Protein AF-A0A846SM80-F1 (afdb_monomer_lite)

Radius of gyration: 30.32 Å; chains: 1; bounding box: 101×40×53 Å

Secondary structure (DSSP, 8-state):
---EEEEEEETTEEEEEEPTT----TT-EEEEEETTEEEEEEEEEEEEEESS-HHHHHHHHHHHHHH-S---SS-HHHHEEEEEEEEE-----SS---PPP-----PPP----------

Foldseek 3Di:
DDQFAFPDADAFKTKTKGDQPHDDDAQDWDWDDDPNDTFIKGFHDKDKDFPDDPVVVVVQVVCCVPVVDNPCPDDPSNGMIMITIIGTDDPDPPDDPPPPDDPDPDDDDDDDDDDDDDD

Structure (mmCIF, N/CA/C/O backbone):
data_AF-A0A846SM80-F1
#
_entry.id   AF-A0A846SM80-F1
#
loop_
_atom_site.group_PDB
_atom_site.id
_atom_site.type_symbol
_atom_site.label_atom_id
_atom_site.label_alt_id
_atom_site.label_comp_id
_atom_site.label_asym_id
_atom_site.label_entity_id
_atom_site.label_seq_id
_atom_site.pdbx_PDB_ins_code
_atom_site.Cartn_x
_atom_site.Cartn_y
_atom_site.Cartn_z
_atom_site.occupancy
_atom_site.B_iso_or_equiv
_atom_site.auth_seq_id
_atom_site.auth_comp_id
_atom_site.auth_asym_id
_atom_site.auth_atom_id
_atom_site.pdbx_PDB_model_num
ATOM 1 N N . MET A 1 1 ? -8.888 -8.149 -14.695 1.00 67.12 1 MET A N 1
ATOM 2 C CA . MET A 1 1 ? -9.554 -7.010 -14.024 1.00 67.12 1 MET A CA 1
ATOM 3 C C . MET A 1 1 ? -8.485 -6.102 -13.433 1.00 67.12 1 MET A C 1
ATOM 5 O O . MET A 1 1 ? -7.407 -6.597 -13.131 1.00 67.12 1 MET A O 1
ATOM 9 N N . ALA A 1 2 ? -8.738 -4.796 -13.325 1.00 80.31 2 ALA A N 1
ATOM 10 C CA . ALA A 1 2 ? -7.780 -3.853 -12.745 1.00 80.31 2 ALA A CA 1
ATOM 11 C C . ALA A 1 2 ? -7.809 -3.935 -11.208 1.00 80.31 2 ALA A C 1
ATOM 13 O O . ALA A 1 2 ? -8.864 -3.729 -10.609 1.00 80.31 2 ALA A O 1
ATOM 14 N N . LYS A 1 3 ? -6.656 -4.224 -10.590 1.00 85.50 3 LYS A N 1
ATOM 15 C CA . LYS A 1 3 ? -6.507 -4.382 -9.129 1.00 85.50 3 LYS A CA 1
ATOM 16 C C . LYS A 1 3 ? -6.432 -3.061 -8.356 1.00 85.50 3 LYS A C 1
ATOM 18 O O . LYS A 1 3 ? -6.579 -3.041 -7.137 1.00 85.50 3 LYS A O 1
ATOM 23 N N . GLY A 1 4 ? -6.204 -1.952 -9.051 1.00 89.06 4 GLY A N 1
ATOM 24 C CA . GLY A 1 4 ? -6.019 -0.646 -8.434 1.00 89.06 4 GLY A CA 1
ATOM 25 C C . GLY A 1 4 ? -5.727 0.449 -9.450 1.00 89.06 4 GLY A C 1
ATOM 26 O O . GLY A 1 4 ? -5.736 0.207 -10.658 1.00 89.06 4 GLY A O 1
ATOM 27 N N . ILE A 1 5 ? -5.464 1.647 -8.936 1.00 88.56 5 ILE A N 1
ATOM 28 C CA . ILE A 1 5 ? -5.099 2.836 -9.714 1.00 88.56 5 ILE A CA 1
ATOM 29 C C . ILE A 1 5 ? -3.780 3.411 -9.203 1.00 88.56 5 ILE A C 1
ATOM 31 O O . ILE A 1 5 ? -3.518 3.397 -8.002 1.00 88.56 5 ILE A O 1
ATOM 35 N N . ILE A 1 6 ? -2.948 3.934 -10.099 1.00 89.06 6 ILE A N 1
ATOM 36 C CA . ILE A 1 6 ? -1.722 4.637 -9.707 1.00 89.06 6 ILE A CA 1
ATOM 37 C C . ILE A 1 6 ? -2.121 6.039 -9.246 1.00 89.06 6 ILE A C 1
ATOM 39 O O . ILE A 1 6 ? -2.741 6.780 -10.004 1.00 89.06 6 ILE A O 1
ATOM 43 N N . ILE A 1 7 ? -1.789 6.389 -8.003 1.00 89.81 7 ILE A N 1
ATOM 44 C CA . ILE A 1 7 ? -2.124 7.695 -7.407 1.00 89.81 7 ILE A CA 1
ATOM 45 C C . ILE A 1 7 ? -0.936 8.661 -7.389 1.00 89.81 7 ILE A C 1
ATOM 47 O O . ILE A 1 7 ? -1.115 9.861 -7.206 1.00 89.81 7 ILE A O 1
ATOM 51 N N . GLY A 1 8 ? 0.281 8.150 -7.568 1.00 87.88 8 GLY A N 1
ATOM 52 C CA . GLY A 1 8 ? 1.500 8.947 -7.547 1.00 87.88 8 GLY A CA 1
ATOM 53 C C . GLY A 1 8 ? 2.746 8.076 -7.452 1.00 87.88 8 GLY A C 1
ATOM 54 O O . GLY A 1 8 ? 2.669 6.850 -7.515 1.00 87.88 8 GLY A O 1
ATOM 55 N N . GLY A 1 9 ? 3.906 8.708 -7.309 1.00 86.75 9 GLY A N 1
ATOM 56 C CA . GLY A 1 9 ? 5.182 8.011 -7.185 1.00 86.75 9 GLY A CA 1
ATOM 57 C C . GLY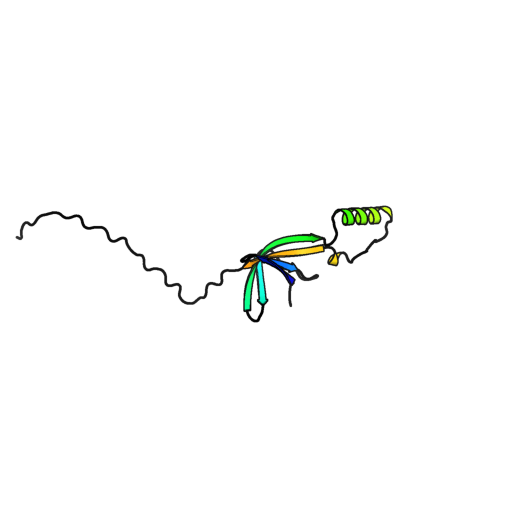 A 1 9 ? 6.368 8.850 -7.651 1.00 86.75 9 GLY A C 1
ATOM 58 O O . GLY A 1 9 ? 6.238 10.032 -7.970 1.00 86.75 9 GLY A O 1
ATOM 59 N N . LYS A 1 10 ? 7.533 8.211 -7.684 1.00 86.38 10 LYS A N 1
ATOM 60 C CA . LYS A 1 10 ? 8.818 8.725 -8.158 1.00 86.38 10 LYS A CA 1
ATOM 61 C C . LYS A 1 10 ? 9.371 7.791 -9.237 1.00 86.38 10 LYS A C 1
ATOM 63 O O . LYS A 1 10 ? 8.876 6.689 -9.467 1.00 86.38 10 LYS A O 1
ATOM 68 N N . VAL A 1 11 ? 10.447 8.203 -9.901 1.00 78.19 11 VAL A N 1
ATOM 69 C CA . VAL A 1 11 ? 11.146 7.321 -10.845 1.00 78.19 11 VAL A CA 1
ATOM 70 C C . VAL A 1 11 ? 11.674 6.093 -10.093 1.00 78.19 11 VAL A C 1
ATOM 72 O O . VAL A 1 11 ? 12.494 6.226 -9.190 1.00 78.19 11 VAL A O 1
ATOM 75 N N . GLY A 1 12 ? 11.187 4.906 -10.466 1.00 80.38 12 GLY A N 1
ATOM 76 C CA . GLY A 1 12 ? 11.541 3.629 -9.835 1.00 80.38 12 GLY A CA 1
ATOM 77 C C . GLY A 1 12 ? 10.613 3.176 -8.702 1.00 80.38 12 GLY A C 1
ATOM 78 O O . GLY A 1 12 ? 10.699 2.014 -8.311 1.00 80.38 12 GLY A O 1
ATOM 79 N N . GLU A 1 13 ? 9.701 4.034 -8.237 1.00 87.62 13 GLU A N 1
ATOM 80 C CA . GLU A 1 13 ? 8.774 3.759 -7.134 1.00 87.62 13 GLU A CA 1
ATOM 81 C C . GLU A 1 13 ? 7.378 4.295 -7.470 1.00 87.62 13 GLU A C 1
ATOM 83 O O . GLU A 1 13 ? 7.171 5.501 -7.558 1.00 87.62 13 GLU A O 1
ATOM 88 N N . LEU A 1 14 ? 6.398 3.418 -7.650 1.00 89.75 14 LEU A N 1
ATOM 89 C CA . LEU A 1 14 ? 5.017 3.791 -7.941 1.00 89.75 14 LEU A CA 1
ATOM 90 C C . LEU A 1 14 ? 4.103 3.388 -6.794 1.00 89.75 14 LEU A C 1
ATOM 92 O O . LEU A 1 14 ? 4.186 2.274 -6.275 1.00 89.75 14 LEU A O 1
ATOM 96 N N . ILE A 1 15 ? 3.199 4.297 -6.445 1.00 90.69 15 ILE A N 1
ATOM 97 C CA . ILE A 1 15 ? 2.209 4.126 -5.391 1.00 90.69 15 ILE A CA 1
ATOM 98 C C . ILE A 1 15 ? 0.865 3.857 -6.061 1.00 90.69 15 ILE A C 1
ATOM 100 O O . ILE A 1 15 ? 0.306 4.711 -6.758 1.00 90.69 15 ILE A O 1
ATOM 104 N N . ALA A 1 16 ? 0.343 2.656 -5.841 1.00 90.06 16 ALA A N 1
ATOM 105 C CA . ALA A 1 16 ? -0.950 2.231 -6.345 1.00 90.06 16 ALA A CA 1
ATOM 106 C C . ALA A 1 16 ? -1.951 2.112 -5.196 1.00 90.06 16 ALA A C 1
ATOM 108 O O . ALA A 1 16 ? -1.683 1.458 -4.194 1.00 90.06 16 ALA A O 1
ATOM 109 N N . ARG A 1 17 ? -3.130 2.714 -5.346 1.00 89.62 17 ARG A N 1
ATOM 110 C CA . ARG A 1 17 ? -4.263 2.482 -4.452 1.00 89.62 17 ARG A CA 1
ATOM 111 C C . ARG A 1 17 ? -5.000 1.228 -4.899 1.00 89.62 17 ARG A C 1
ATOM 113 O O . ARG A 1 17 ? -5.443 1.140 -6.045 1.00 89.62 17 ARG A O 1
ATOM 120 N N . GLN A 1 18 ? -5.147 0.283 -3.983 1.00 89.44 18 GLN A N 1
ATOM 121 C CA . GLN A 1 18 ? -5.902 -0.945 -4.188 1.00 89.44 18 GLN A CA 1
ATOM 122 C C . GLN A 1 18 ? -7.395 -0.637 -4.342 1.00 89.44 18 GLN A C 1
ATOM 124 O O . GLN A 1 18 ? -7.951 0.195 -3.620 1.00 89.44 18 GLN A O 1
ATOM 129 N N . LYS A 1 19 ? -8.044 -1.307 -5.295 1.00 87.69 19 LYS A N 1
ATOM 130 C CA . LYS A 1 19 ? -9.497 -1.255 -5.452 1.00 87.69 19 LYS A CA 1
ATOM 131 C C . LYS A 1 19 ? -10.157 -2.094 -4.356 1.00 87.69 19 LYS A C 1
ATOM 133 O O . LYS A 1 19 ? -9.692 -3.189 -4.049 1.00 87.69 19 LYS A O 1
ATOM 138 N N . THR A 1 20 ? -11.270 -1.614 -3.814 1.00 81.62 20 THR A N 1
ATOM 139 C CA . THR A 1 20 ? -12.102 -2.370 -2.872 1.00 81.62 20 THR A CA 1
ATOM 140 C C . THR A 1 20 ? -12.472 -3.746 -3.439 1.00 81.62 20 THR A C 1
ATOM 142 O O . THR A 1 20 ? -12.929 -3.846 -4.579 1.00 81.62 20 THR A O 1
ATOM 145 N N . GLY A 1 21 ? -12.277 -4.798 -2.640 1.00 79.81 21 GLY A N 1
ATOM 146 C CA . GLY A 1 21 ? -12.612 -6.186 -2.985 1.00 79.81 21 GLY A CA 1
ATOM 147 C C . GLY A 1 21 ? -11.513 -6.955 -3.726 1.00 79.81 21 GLY A C 1
ATOM 148 O O . GLY A 1 21 ? -11.543 -8.181 -3.750 1.00 79.81 21 GLY A O 1
ATOM 149 N N . GLU A 1 22 ? -10.514 -6.266 -4.274 1.00 84.25 22 GLU A N 1
ATOM 150 C CA . GLU A 1 22 ? -9.290 -6.888 -4.788 1.00 84.25 22 GLU A CA 1
ATOM 151 C C . GLU A 1 22 ? -8.237 -6.927 -3.684 1.00 84.25 22 GLU A C 1
ATOM 153 O O . GLU A 1 22 ? -8.323 -6.140 -2.746 1.00 84.25 22 GLU A O 1
ATOM 158 N N . ARG A 1 23 ? -7.236 -7.810 -3.785 1.00 84.56 23 ARG A N 1
ATOM 159 C CA . ARG A 1 23 ? -6.091 -7.871 -2.861 1.00 84.56 23 ARG A CA 1
ATOM 160 C C . ARG A 1 23 ? -4.782 -7.797 -3.638 1.00 84.56 23 ARG A C 1
ATOM 162 O O . ARG A 1 23 ? -4.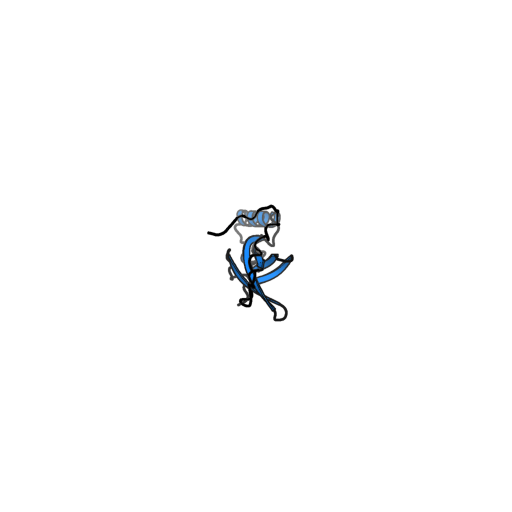627 -8.492 -4.645 1.00 84.56 23 ARG A O 1
ATOM 169 N N . ILE A 1 24 ? -3.874 -6.946 -3.160 1.00 88.19 24 ILE A N 1
ATOM 170 C CA . ILE A 1 24 ? -2.478 -6.907 -3.600 1.00 88.19 24 ILE A CA 1
ATOM 171 C C . ILE A 1 24 ? -1.630 -7.513 -2.485 1.00 88.19 24 ILE A C 1
ATOM 173 O O . ILE A 1 24 ? -1.781 -7.139 -1.320 1.00 88.19 24 ILE A O 1
ATOM 177 N N . GLU A 1 25 ? -0.763 -8.458 -2.830 1.00 88.56 25 GLU A N 1
ATOM 178 C CA . GLU A 1 25 ? 0.139 -9.112 -1.881 1.00 88.56 25 GLU A CA 1
ATOM 179 C C . GLU A 1 25 ? 1.587 -8.626 -2.021 1.00 88.56 25 GLU A C 1
ATOM 181 O O . GLU A 1 25 ? 2.016 -8.115 -3.057 1.00 88.56 25 GLU A O 1
ATOM 186 N N . LEU A 1 26 ? 2.366 -8.790 -0.950 1.00 89.56 26 LEU A N 1
ATOM 187 C CA . LEU A 1 26 ? 3.798 -8.505 -0.977 1.00 89.56 26 LEU A CA 1
ATOM 188 C C . LEU A 1 26 ? 4.508 -9.479 -1.921 1.00 89.56 26 LEU A C 1
ATOM 190 O O . LEU A 1 26 ? 4.301 -10.687 -1.870 1.00 89.56 26 LEU A O 1
ATOM 194 N N . GLY A 1 27 ? 5.381 -8.946 -2.768 1.00 88.69 27 GLY A N 1
ATOM 195 C CA . GLY A 1 27 ? 6.089 -9.696 -3.800 1.00 88.69 27 GLY A CA 1
ATOM 196 C C . GLY A 1 27 ? 5.277 -9.929 -5.073 1.00 88.69 27 GLY A C 1
ATOM 197 O O . GLY A 1 27 ? 5.844 -10.431 -6.047 1.00 88.69 27 GLY A O 1
ATOM 198 N N . GLU A 1 28 ? 3.998 -9.543 -5.101 1.00 90.62 28 GLU A N 1
ATOM 199 C CA . GLU A 1 28 ? 3.140 -9.714 -6.265 1.00 90.62 28 GLU A CA 1
ATOM 200 C C . GLU A 1 28 ? 3.629 -8.879 -7.458 1.00 90.62 28 GLU A C 1
ATOM 202 O O . GLU A 1 28 ? 4.043 -7.722 -7.318 1.00 90.62 28 GLU A O 1
ATOM 207 N N . LEU A 1 29 ? 3.568 -9.478 -8.650 1.00 90.56 29 LEU A N 1
ATOM 208 C CA . LEU A 1 29 ? 3.875 -8.803 -9.904 1.00 90.56 29 LEU A CA 1
ATOM 209 C C . LEU A 1 29 ? 2.617 -8.153 -10.481 1.00 90.56 29 LEU A C 1
ATOM 211 O O . LEU A 1 29 ? 1.638 -8.824 -10.801 1.00 90.56 29 LEU A O 1
ATOM 215 N N . LEU A 1 30 ? 2.677 -6.840 -10.661 1.00 90.06 30 LEU A N 1
ATOM 216 C CA . LEU A 1 30 ? 1.618 -6.020 -11.228 1.00 90.06 30 LEU A CA 1
ATOM 217 C C . LEU A 1 30 ? 2.033 -5.530 -12.617 1.00 90.06 30 LEU A C 1
ATOM 219 O O . LEU A 1 30 ? 3.203 -5.241 -12.871 1.00 90.06 30 LEU A O 1
ATOM 223 N N . ILE A 1 31 ? 1.064 -5.412 -13.522 1.00 90.00 31 ILE A N 1
ATOM 224 C CA . ILE A 1 31 ? 1.270 -4.811 -14.841 1.00 90.00 31 ILE A CA 1
ATOM 225 C C . ILE A 1 31 ? 0.618 -3.434 -14.821 1.00 90.00 31 ILE A C 1
ATOM 227 O O . ILE A 1 31 ? -0.594 -3.325 -14.642 1.00 90.00 31 ILE A O 1
ATOM 231 N N . ALA A 1 32 ? 1.425 -2.395 -15.011 1.00 87.69 32 ALA A N 1
ATOM 232 C CA . ALA A 1 32 ? 0.937 -1.044 -15.238 1.00 87.69 32 ALA A CA 1
ATOM 233 C C . ALA A 1 32 ? 0.885 -0.766 -16.741 1.00 87.69 32 ALA A C 1
ATOM 235 O O . ALA A 1 32 ? 1.894 -0.912 -17.436 1.00 87.69 32 ALA A O 1
ATOM 236 N N . GLU A 1 33 ? -0.286 -0.364 -17.229 1.00 86.50 33 GLU A N 1
ATOM 237 C CA . GLU A 1 33 ? -0.501 0.056 -18.614 1.00 86.50 33 GLU A CA 1
ATOM 238 C C . GLU A 1 33 ? -0.645 1.580 -18.672 1.00 86.50 33 GLU A C 1
ATOM 240 O O . GLU A 1 33 ? -1.483 2.151 -17.976 1.00 86.50 33 GLU A O 1
ATOM 245 N N . HIS A 1 34 ? 0.175 2.237 -19.494 1.00 82.00 34 HIS A N 1
ATOM 246 C CA . HIS A 1 34 ? 0.095 3.677 -19.753 1.00 82.00 34 HIS A CA 1
ATOM 247 C C . HIS A 1 34 ? 0.440 3.952 -21.218 1.00 82.00 34 HIS A C 1
ATOM 249 O O . HIS A 1 34 ? 1.507 3.545 -21.672 1.00 82.00 34 HIS A O 1
ATOM 255 N N . ASP A 1 35 ? -0.448 4.611 -21.966 1.00 82.50 35 ASP A N 1
ATOM 256 C CA . ASP A 1 35 ? -0.262 4.959 -23.388 1.00 82.50 35 ASP A CA 1
ATOM 257 C C . ASP A 1 35 ? 0.237 3.800 -24.276 1.00 82.50 35 ASP A C 1
ATOM 259 O O . ASP A 1 35 ? 1.080 3.968 -25.153 1.00 82.50 35 ASP A O 1
ATOM 263 N N . GLY A 1 36 ? -0.254 2.580 -24.027 1.00 81.12 36 GLY A N 1
ATOM 264 C CA . GLY A 1 36 ? 0.153 1.377 -24.767 1.00 81.12 36 GLY A CA 1
ATOM 265 C C . GLY A 1 36 ? 1.486 0.759 -24.323 1.00 81.12 36 GLY A C 1
ATOM 266 O O . GLY A 1 36 ? 1.861 -0.306 -24.816 1.00 81.12 36 GLY A O 1
ATOM 267 N N . HIS A 1 37 ? 2.181 1.358 -23.356 1.00 81.75 37 HIS A N 1
ATOM 268 C CA . HIS A 1 37 ? 3.355 0.777 -22.715 1.00 81.75 37 HIS A CA 1
ATOM 269 C C . HIS A 1 37 ? 2.953 -0.075 -21.511 1.00 81.75 37 HIS A C 1
ATOM 271 O O . HIS A 1 37 ? 2.143 0.334 -20.679 1.00 81.75 37 HIS A O 1
ATOM 277 N N . ARG A 1 38 ? 3.552 -1.264 -21.411 1.00 86.12 38 ARG A N 1
ATOM 278 C CA . ARG A 1 38 ? 3.376 -2.203 -20.299 1.00 86.12 38 ARG A CA 1
ATOM 279 C C . ARG A 1 38 ? 4.637 -2.237 -19.459 1.00 86.12 38 ARG A C 1
ATOM 281 O O . ARG A 1 38 ? 5.678 -2.682 -19.935 1.00 86.12 38 ARG A O 1
ATOM 288 N N . ASN A 1 39 ? 4.521 -1.817 -18.208 1.00 86.06 39 ASN A N 1
ATOM 289 C CA . ASN A 1 39 ? 5.600 -1.889 -17.236 1.00 86.06 39 ASN A CA 1
ATOM 290 C C . ASN A 1 39 ? 5.300 -2.979 -16.214 1.00 86.06 39 ASN A C 1
ATOM 292 O O . ASN A 1 39 ? 4.199 -3.046 -15.666 1.00 86.06 39 ASN A O 1
ATOM 296 N N . LEU A 1 40 ? 6.297 -3.824 -15.960 1.00 89.00 40 LEU A N 1
ATOM 297 C CA . LEU A 1 40 ? 6.224 -4.824 -14.907 1.00 89.00 40 LEU A CA 1
ATOM 298 C C . LEU A 1 40 ? 6.683 -4.196 -13.592 1.00 89.00 40 LEU A C 1
ATOM 300 O O . LEU A 1 40 ? 7.789 -3.659 -13.499 1.00 89.00 40 LEU A O 1
ATOM 304 N N . LEU A 1 41 ? 5.829 -4.274 -12.584 1.00 90.50 41 LEU A N 1
ATOM 305 C CA . LEU A 1 41 ? 6.059 -3.744 -11.251 1.00 90.50 41 LEU A CA 1
ATOM 306 C C . LEU A 1 41 ? 6.028 -4.892 -10.248 1.00 90.50 41 LEU A C 1
ATOM 308 O O . LEU A 1 41 ? 5.266 -5.837 -10.413 1.00 90.50 41 LEU A O 1
ATOM 312 N N . GLN A 1 42 ? 6.832 -4.803 -9.198 1.00 91.31 42 GLN A N 1
ATOM 313 C CA . GLN A 1 42 ? 6.748 -5.707 -8.055 1.00 91.31 42 GLN A CA 1
ATOM 314 C C . GLN A 1 42 ? 6.310 -4.911 -6.830 1.00 91.31 42 GLN A C 1
ATOM 316 O O . GLN A 1 42 ? 7.005 -3.965 -6.448 1.00 91.31 42 GLN A O 1
ATOM 321 N N . ALA A 1 43 ? 5.188 -5.290 -6.217 1.00 92.12 43 ALA A N 1
ATOM 322 C CA . ALA A 1 43 ? 4.776 -4.762 -4.921 1.00 92.12 43 ALA A CA 1
ATOM 323 C C . ALA A 1 43 ? 5.772 -5.241 -3.860 1.00 92.12 43 ALA A C 1
ATOM 325 O O . ALA A 1 43 ? 5.991 -6.441 -3.717 1.00 92.12 43 ALA A O 1
ATOM 326 N N . TYR A 1 44 ? 6.420 -4.324 -3.151 1.00 92.44 44 TYR A N 1
ATOM 327 C CA . TYR A 1 44 ? 7.386 -4.676 -2.103 1.00 92.44 44 TYR A CA 1
ATOM 328 C C . TYR A 1 44 ? 6.984 -4.151 -0.730 1.00 92.44 44 TYR A C 1
ATOM 330 O O . TYR A 1 44 ? 7.542 -4.607 0.263 1.00 92.44 44 TYR A O 1
ATOM 338 N N . ASP A 1 45 ? 6.027 -3.226 -0.678 1.00 90.31 45 ASP A N 1
ATOM 339 C CA . ASP A 1 45 ? 5.486 -2.695 0.564 1.00 90.31 45 ASP A CA 1
ATOM 340 C C . ASP A 1 45 ? 3.976 -2.448 0.428 1.00 90.31 45 ASP A C 1
ATOM 342 O O . ASP A 1 45 ? 3.476 -2.137 -0.660 1.00 90.31 45 ASP A O 1
ATOM 346 N N . LEU A 1 46 ? 3.254 -2.610 1.535 1.00 89.94 46 LEU A N 1
ATOM 347 C CA . LEU A 1 46 ? 1.810 -2.420 1.642 1.00 89.94 46 LEU A CA 1
ATOM 348 C C . LEU A 1 46 ? 1.519 -1.517 2.841 1.00 89.94 46 LEU A C 1
ATOM 350 O O . LEU A 1 46 ? 1.714 -1.904 3.991 1.00 89.94 46 LEU A O 1
ATOM 354 N N . ILE A 1 47 ? 0.995 -0.326 2.571 1.00 87.62 47 ILE A N 1
ATOM 355 C CA . ILE A 1 47 ? 0.598 0.643 3.589 1.00 87.62 47 ILE A CA 1
ATOM 356 C C . ILE A 1 47 ? -0.917 0.590 3.751 1.00 87.62 47 ILE A C 1
ATOM 358 O O . ILE A 1 47 ? -1.664 0.833 2.805 1.00 87.62 47 ILE A O 1
ATOM 362 N N . PHE A 1 48 ? -1.375 0.329 4.970 1.00 85.69 48 PHE A N 1
ATOM 363 C CA . PHE A 1 48 ? -2.787 0.396 5.338 1.00 85.69 48 PHE A CA 1
ATOM 364 C C . PHE A 1 48 ? -3.077 1.768 5.933 1.00 85.69 48 PHE A C 1
ATOM 366 O O . PHE A 1 48 ? -2.423 2.187 6.886 1.00 85.69 48 PHE A O 1
ATOM 373 N N . SER A 1 49 ? -4.032 2.490 5.357 1.00 81.12 49 SER A N 1
ATOM 374 C CA . SER A 1 49 ? -4.362 3.845 5.784 1.00 81.12 49 SER A CA 1
ATOM 375 C C . SER A 1 49 ? -5.868 4.080 5.780 1.00 81.12 49 SER A C 1
ATOM 377 O O . SER A 1 49 ? -6.645 3.277 5.264 1.00 81.12 49 SER A O 1
ATOM 379 N N . SER A 1 50 ? -6.282 5.179 6.398 1.00 76.94 50 SER A N 1
ATOM 380 C CA . SER A 1 50 ? -7.674 5.597 6.497 1.00 76.94 50 SER A CA 1
ATOM 381 C C . SER A 1 50 ? -7.841 6.945 5.815 1.00 76.94 50 SER A C 1
ATOM 383 O O . SER A 1 50 ? -7.019 7.844 5.977 1.00 76.94 50 SER A O 1
ATOM 385 N N . GLN A 1 51 ? -8.933 7.098 5.074 1.00 77.06 51 GLN A N 1
ATOM 386 C CA . GLN A 1 51 ? -9.349 8.376 4.510 1.00 77.06 51 GLN A CA 1
ATOM 387 C C . GLN A 1 51 ? -9.811 9.345 5.610 1.00 77.06 51 GLN A C 1
ATOM 389 O O . GLN A 1 51 ? -9.765 10.561 5.430 1.00 77.06 51 GLN A O 1
ATOM 394 N N . LEU A 1 52 ? -10.248 8.811 6.755 1.00 79.44 52 LEU A N 1
ATOM 395 C CA . LEU A 1 52 ? -10.619 9.582 7.937 1.00 79.44 52 LEU A CA 1
ATOM 396 C C . LEU A 1 52 ? -9.400 9.845 8.819 1.00 79.44 52 LEU A C 1
ATOM 398 O O . LEU A 1 52 ? -8.598 8.939 9.058 1.00 79.44 52 LEU A O 1
ATOM 402 N N . SER A 1 53 ? -9.310 11.069 9.348 1.00 77.94 53 SER A N 1
ATOM 403 C CA . SER A 1 53 ? -8.316 11.420 10.362 1.00 77.94 53 SER A CA 1
ATOM 404 C C . SER A 1 53 ? -8.475 10.540 11.604 1.00 77.94 53 SER A C 1
ATOM 406 O O . SER A 1 53 ? -9.579 10.108 11.946 1.00 77.94 53 SER A O 1
ATOM 408 N N . GLN A 1 54 ? -7.368 10.305 12.307 1.00 79.25 54 GLN A N 1
ATOM 409 C CA . GLN A 1 54 ? -7.360 9.483 13.516 1.00 79.25 54 GLN A CA 1
ATOM 410 C C . GLN A 1 54 ? -8.337 10.008 14.582 1.00 79.25 54 GLN A C 1
ATOM 412 O O . GLN A 1 54 ? -9.113 9.236 15.133 1.00 79.25 54 GLN A O 1
ATOM 417 N N . GLN A 1 55 ? -8.382 11.327 14.791 1.00 82.31 55 GLN A N 1
ATOM 418 C CA . GLN A 1 55 ? -9.315 11.964 15.725 1.00 82.31 55 GLN A CA 1
ATOM 419 C C . GLN A 1 55 ? -10.786 11.658 15.391 1.00 82.31 55 GLN A C 1
ATOM 421 O O . GLN A 1 55 ? -11.595 11.428 16.288 1.00 82.31 55 GLN A O 1
ATOM 426 N N . ASN A 1 56 ? -11.141 11.616 14.103 1.00 82.12 56 ASN A N 1
ATOM 427 C CA . ASN A 1 56 ? -12.505 11.298 13.683 1.00 82.12 56 ASN A CA 1
ATOM 428 C C . ASN A 1 56 ? -12.825 9.810 13.873 1.00 82.12 56 ASN A C 1
ATOM 430 O O . ASN A 1 56 ? -13.952 9.479 14.231 1.00 82.12 56 ASN A O 1
ATOM 434 N N . LEU A 1 57 ? -11.849 8.918 13.665 1.00 79.88 57 LEU A N 1
ATOM 435 C CA . LEU A 1 57 ? -12.009 7.488 13.950 1.00 79.88 57 LEU A CA 1
ATOM 436 C C . LEU A 1 57 ? -12.242 7.235 15.441 1.00 79.88 57 LEU A C 1
ATOM 438 O O . LEU A 1 57 ? -13.142 6.478 15.794 1.00 79.88 57 LEU A O 1
ATOM 442 N N . GLU A 1 58 ? -11.470 7.896 16.303 1.00 83.38 58 GLU A N 1
ATOM 443 C CA . GLU A 1 58 ? -11.618 7.803 17.759 1.00 83.38 58 GLU A CA 1
ATOM 444 C C . GLU A 1 58 ? -12.983 8.335 18.214 1.00 83.38 58 GLU A C 1
ATOM 446 O O . GLU A 1 58 ? -13.661 7.692 19.014 1.00 83.38 58 GLU A O 1
ATOM 451 N N . MET A 1 59 ? -13.437 9.456 17.646 1.00 83.81 59 MET A N 1
ATOM 452 C CA . MET A 1 59 ? -14.756 10.022 17.938 1.00 83.81 59 MET A CA 1
ATOM 453 C C . MET A 1 59 ? -15.902 9.091 17.517 1.00 83.81 59 MET A C 1
ATOM 455 O O . MET A 1 59 ? -16.810 8.859 18.310 1.00 83.81 59 MET A O 1
ATOM 459 N N . ILE A 1 60 ? -15.865 8.539 16.297 1.00 80.69 60 ILE A N 1
ATOM 460 C CA . ILE A 1 60 ? -16.890 7.596 15.814 1.00 80.69 60 ILE A CA 1
ATOM 461 C C . ILE A 1 60 ? -16.882 6.320 16.663 1.00 80.69 60 ILE A C 1
ATOM 463 O O . ILE A 1 60 ? -17.948 5.829 17.032 1.00 80.69 60 ILE A O 1
ATOM 467 N N . GLY A 1 61 ? -15.699 5.808 17.016 1.00 80.38 61 GLY A N 1
ATOM 468 C CA . GLY A 1 61 ? -15.560 4.656 17.907 1.00 80.38 61 GLY A CA 1
ATOM 469 C C . GLY A 1 61 ? -16.168 4.914 19.288 1.00 80.38 61 GLY A C 1
ATOM 470 O O . GLY A 1 61 ? -16.912 4.075 19.788 1.00 80.38 61 GLY A O 1
ATOM 471 N N . GLY A 1 62 ? -15.931 6.099 19.859 1.00 84.94 62 GLY A N 1
ATOM 472 C CA . GLY A 1 62 ? -16.555 6.527 21.112 1.00 84.94 62 GLY A CA 1
ATOM 473 C C . GLY A 1 62 ? -18.076 6.644 21.004 1.00 84.94 62 GLY A C 1
ATOM 474 O O . 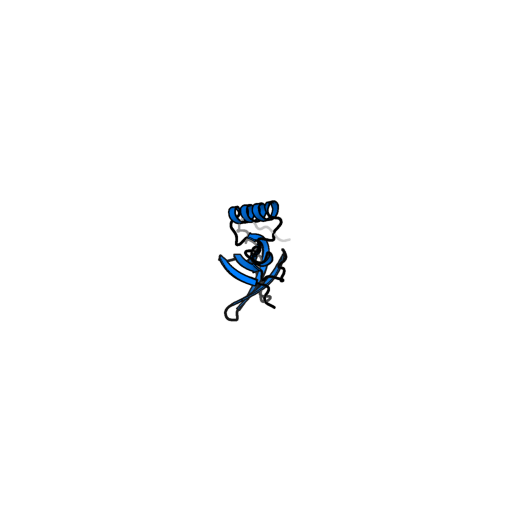GLY A 1 62 ? -18.789 6.093 21.829 1.00 84.94 62 GLY A O 1
ATOM 475 N N . MET A 1 63 ? -18.599 7.287 19.957 1.00 83.62 63 MET A N 1
ATOM 476 C CA . MET A 1 63 ? -20.051 7.407 19.753 1.00 83.62 63 MET A CA 1
ATOM 477 C C . MET A 1 63 ? -20.740 6.050 19.574 1.00 83.62 63 MET A C 1
ATOM 479 O O . MET A 1 63 ? -21.814 5.841 20.131 1.00 83.62 63 MET A O 1
ATOM 483 N N . THR A 1 64 ? -20.110 5.129 18.839 1.00 82.12 64 THR A N 1
ATOM 484 C CA . THR A 1 64 ? -20.619 3.761 18.644 1.00 82.12 64 THR A CA 1
ATOM 485 C C . THR A 1 64 ? -20.684 3.012 19.977 1.00 82.12 64 THR A C 1
ATOM 487 O O . THR A 1 64 ? -21.678 2.352 20.260 1.00 82.12 64 THR A O 1
ATOM 490 N N . LEU A 1 65 ? -19.659 3.161 20.826 1.00 81.56 65 LEU A N 1
ATOM 491 C CA . LEU A 1 65 ? -19.601 2.524 22.144 1.00 81.56 65 LEU A CA 1
ATOM 492 C C . LEU A 1 65 ? -20.660 3.071 23.117 1.00 81.56 65 LEU A C 1
ATOM 494 O O . LEU A 1 65 ? -21.212 2.309 23.904 1.00 81.56 65 LEU A O 1
ATOM 498 N N . GLU A 1 66 ? -20.939 4.376 23.068 1.00 86.06 66 GLU A N 1
ATOM 499 C CA . GLU A 1 66 ? -21.847 5.045 24.011 1.00 86.06 66 GLU A CA 1
ATOM 500 C C . GLU A 1 66 ? -23.327 4.982 23.599 1.00 86.06 66 GLU A C 1
ATOM 502 O O . GLU A 1 66 ? -24.204 5.002 24.462 1.00 86.06 66 GLU A O 1
ATOM 507 N N . GLN A 1 67 ? -23.635 4.954 22.297 1.00 74.38 67 GLN A N 1
ATOM 508 C CA . GLN A 1 67 ? -25.019 5.024 21.802 1.00 74.38 67 GLN A CA 1
ATOM 509 C C . GLN A 1 67 ? -25.562 3.698 21.253 1.00 74.38 67 GLN A C 1
ATOM 511 O O . GLN A 1 67 ? -26.714 3.684 20.822 1.00 74.38 67 GLN A O 1
ATOM 516 N N . ASP A 1 68 ? -24.773 2.612 21.258 1.00 66.56 68 ASP A N 1
ATOM 517 C CA . ASP A 1 68 ? -25.134 1.280 20.717 1.00 66.56 68 ASP A CA 1
ATOM 518 C C . ASP A 1 68 ? -25.852 1.378 19.354 1.00 66.56 68 ASP A C 1
ATOM 520 O O . ASP A 1 68 ? -26.830 0.696 19.055 1.00 66.56 68 ASP A O 1
ATOM 524 N N . THR A 1 69 ? -25.412 2.354 18.557 1.00 64.25 69 THR A N 1
ATOM 525 C CA . THR A 1 69 ? -25.982 2.721 17.264 1.00 64.25 69 THR A CA 1
ATOM 526 C C . THR A 1 69 ? -24.838 2.769 16.267 1.00 64.25 69 THR A C 1
ATOM 528 O O . THR A 1 69 ? -23.819 3.420 16.515 1.00 64.25 69 THR A O 1
ATOM 531 N N . ASP A 1 70 ? -25.023 2.116 15.124 1.00 62.81 70 ASP A N 1
ATOM 532 C CA . ASP A 1 70 ? -24.051 2.111 14.037 1.00 62.81 70 ASP A CA 1
ATOM 533 C C . ASP A 1 70 ? -23.993 3.501 13.378 1.00 62.81 70 ASP A C 1
ATOM 535 O O . ASP A 1 70 ? -24.735 3.817 12.445 1.00 62.81 70 ASP A O 1
ATOM 539 N N . PHE A 1 71 ? -23.106 4.373 13.873 1.00 62.94 71 PHE A N 1
ATOM 540 C CA . PHE A 1 71 ? -22.788 5.651 13.228 1.00 62.94 71 PHE A CA 1
ATOM 541 C C . PHE A 1 71 ? -21.923 5.407 11.988 1.00 62.94 71 PHE A C 1
ATOM 543 O O . PHE A 1 71 ? -20.711 5.664 11.944 1.00 62.94 71 PHE A O 1
ATOM 550 N N . GLU A 1 72 ? -22.562 4.906 10.936 1.00 61.31 72 GLU A N 1
ATOM 551 C CA . GLU A 1 72 ? -21.926 4.678 9.651 1.00 61.31 72 GLU A CA 1
ATOM 552 C C . GLU A 1 72 ? -22.013 5.904 8.732 1.00 61.31 72 GLU A C 1
ATOM 554 O O . GLU A 1 72 ? -22.768 5.940 7.771 1.00 61.31 72 GLU A O 1
ATOM 559 N N . PHE A 1 73 ? -21.206 6.940 9.002 1.00 60.78 73 PHE A N 1
ATOM 560 C CA . PHE A 1 73 ? -21.092 8.099 8.092 1.00 60.78 73 PHE A CA 1
ATOM 561 C C . PHE A 1 73 ? -20.524 7.731 6.704 1.00 60.78 73 PHE A C 1
ATOM 563 O O . PHE A 1 73 ? -20.730 8.462 5.739 1.00 60.78 73 PHE A O 1
ATOM 570 N N . LEU A 1 74 ? -19.788 6.618 6.625 1.00 60.78 74 LEU A N 1
ATOM 571 C CA . LEU A 1 74 ? -19.189 6.015 5.430 1.00 60.78 74 LEU A CA 1
ATOM 572 C C . LEU A 1 74 ? -19.176 4.495 5.606 1.00 60.78 74 LEU A C 1
ATOM 574 O O . LEU A 1 74 ? -18.952 4.025 6.722 1.00 60.78 74 LEU A O 1
ATOM 578 N N . GLU A 1 75 ? -19.312 3.739 4.526 1.00 65.12 75 GLU A N 1
ATOM 579 C CA . GLU A 1 75 ? -19.143 2.285 4.538 1.00 65.12 75 GLU A CA 1
ATOM 580 C C . GLU A 1 75 ? -17.735 1.900 5.049 1.00 65.12 75 GLU A C 1
ATOM 582 O O . GLU A 1 75 ? -16.740 2.480 4.590 1.00 65.12 75 GLU A O 1
ATOM 587 N N . PRO A 1 76 ? -17.594 0.942 5.990 1.00 66.50 76 PRO A N 1
ATOM 588 C CA . PRO A 1 76 ? -16.305 0.587 6.597 1.00 66.50 76 PRO A CA 1
ATOM 589 C C . PRO A 1 76 ? -15.197 0.290 5.577 1.00 66.50 76 PRO A C 1
ATOM 591 O O . PRO A 1 76 ? -14.037 0.651 5.778 1.00 66.50 76 PRO A O 1
ATOM 594 N N . HIS A 1 77 ? -15.565 -0.312 4.447 1.00 65.25 77 HIS A N 1
ATOM 595 C CA . HIS A 1 77 ? -14.648 -0.700 3.379 1.00 65.25 77 HIS A CA 1
ATOM 596 C C . HIS A 1 77 ? -14.191 0.466 2.482 1.00 65.25 77 HIS A C 1
ATOM 598 O O . HIS A 1 77 ? -13.226 0.317 1.734 1.00 65.25 77 HIS A O 1
ATOM 604 N N . GLU A 1 78 ? -14.866 1.616 2.536 1.00 64.88 78 GLU A N 1
ATOM 605 C CA . GLU A 1 78 ? -14.486 2.832 1.805 1.00 64.88 78 GLU A CA 1
ATOM 606 C C . GLU A 1 78 ? -13.637 3.779 2.665 1.00 64.88 78 GLU A C 1
ATOM 608 O O . GLU A 1 78 ? -12.862 4.582 2.134 1.00 64.88 78 GLU A O 1
ATOM 613 N N . ARG A 1 79 ? -13.741 3.662 4.000 1.00 71.44 79 ARG A N 1
ATOM 614 C CA . ARG A 1 79 ? -12.929 4.424 4.966 1.00 71.44 79 ARG A CA 1
ATOM 615 C C . ARG A 1 79 ? -11.469 4.011 4.927 1.00 71.44 79 ARG A C 1
ATOM 617 O O . ARG A 1 79 ? -10.593 4.863 5.043 1.00 71.44 79 ARG A O 1
ATOM 624 N N . THR A 1 80 ? -11.209 2.717 4.798 1.00 73.81 80 THR A N 1
ATOM 625 C CA . THR A 1 80 ? -9.858 2.161 4.807 1.00 73.81 80 THR A CA 1
ATOM 626 C C . THR A 1 80 ? -9.399 1.898 3.383 1.00 73.81 80 THR A C 1
ATOM 628 O O . THR A 1 80 ? -10.137 1.361 2.563 1.00 73.81 80 THR A O 1
ATOM 631 N N . TYR A 1 81 ? -8.160 2.259 3.076 1.00 81.56 81 TYR A N 1
ATOM 632 C CA . TYR A 1 81 ? -7.543 1.934 1.802 1.00 81.56 81 TYR A CA 1
ATOM 633 C C . TYR A 1 81 ? -6.142 1.370 2.006 1.00 81.56 81 TYR A C 1
ATOM 635 O O . TYR A 1 81 ? -5.411 1.742 2.925 1.00 81.56 81 TYR A O 1
ATOM 643 N N . THR A 1 82 ? -5.758 0.481 1.099 1.00 84.75 82 THR A N 1
ATOM 644 C CA . THR A 1 82 ? -4.402 -0.052 1.026 1.00 84.75 82 THR A CA 1
ATOM 645 C C . THR A 1 82 ? -3.674 0.615 -0.129 1.00 84.75 82 THR A C 1
ATOM 647 O O . THR A 1 82 ? -4.182 0.688 -1.253 1.00 84.75 82 THR A O 1
ATOM 650 N N . LEU A 1 83 ? -2.481 1.119 0.154 1.00 89.06 83 LEU A N 1
ATOM 651 C CA . LEU A 1 83 ? -1.531 1.568 -0.847 1.00 89.06 83 LEU A CA 1
ATOM 652 C C . LEU A 1 83 ? -0.477 0.484 -1.027 1.00 89.06 83 LEU A C 1
ATOM 654 O O . LEU A 1 83 ? 0.152 0.059 -0.065 1.00 89.06 83 LEU A O 1
ATOM 658 N N . ALA A 1 84 ? -0.266 0.062 -2.262 1.00 89.75 84 ALA A N 1
ATOM 659 C CA . ALA A 1 84 ? 0.854 -0.777 -2.634 1.00 89.75 84 ALA A CA 1
ATOM 660 C C . ALA A 1 84 ? 1.975 0.109 -3.166 1.00 89.75 84 ALA A C 1
ATOM 662 O O . ALA A 1 84 ? 1.785 0.837 -4.147 1.00 89.75 84 ALA A O 1
ATOM 663 N N . ILE A 1 85 ? 3.143 0.032 -2.533 1.00 89.69 85 ILE A N 1
ATOM 664 C CA . ILE A 1 85 ? 4.356 0.612 -3.091 1.00 89.69 85 ILE A CA 1
ATOM 665 C C . ILE A 1 85 ? 5.030 -0.459 -3.933 1.00 89.69 85 ILE A C 1
ATOM 667 O O . ILE A 1 85 ? 5.276 -1.592 -3.506 1.00 89.69 85 ILE A O 1
ATOM 671 N N . SER A 1 86 ? 5.288 -0.089 -5.177 1.00 90.50 86 SER A N 1
ATOM 672 C CA . SER A 1 86 ? 5.761 -0.998 -6.197 1.00 90.50 86 SER A CA 1
ATOM 673 C C . SER A 1 86 ? 6.996 -0.437 -6.877 1.00 90.50 86 SER A C 1
ATOM 675 O O . SER A 1 86 ? 7.082 0.753 -7.174 1.00 90.50 86 SER A O 1
ATOM 677 N N . ARG A 1 87 ? 7.979 -1.301 -7.113 1.00 91.12 87 ARG A N 1
ATOM 678 C CA . ARG A 1 87 ? 9.205 -0.939 -7.826 1.00 91.12 87 ARG A CA 1
ATOM 679 C C . ARG A 1 87 ? 9.170 -1.491 -9.236 1.00 91.12 87 ARG A C 1
ATOM 681 O O . ARG A 1 87 ? 8.631 -2.576 -9.465 1.00 91.12 87 ARG A O 1
ATOM 688 N N . ALA A 1 88 ? 9.786 -0.778 -10.170 1.00 86.25 88 ALA A N 1
ATOM 689 C CA . ALA A 1 88 ? 9.955 -1.288 -11.523 1.00 86.25 88 ALA A CA 1
ATOM 690 C C . ALA A 1 88 ? 10.828 -2.550 -11.499 1.00 86.25 88 ALA A C 1
ATOM 692 O O . ALA A 1 88 ? 11.937 -2.546 -10.955 1.00 86.25 88 ALA A O 1
ATOM 693 N N . TRP A 1 89 ? 10.327 -3.638 -12.083 1.00 77.38 89 TRP A N 1
ATOM 694 C CA . TRP A 1 89 ? 11.128 -4.838 -12.252 1.00 77.38 89 TRP A CA 1
ATOM 695 C C . TRP A 1 89 ? 12.073 -4.641 -13.443 1.00 77.38 89 TRP A C 1
ATOM 697 O O . TRP A 1 89 ? 11.614 -4.252 -14.523 1.00 77.38 89 TRP A O 1
ATOM 707 N N . PRO A 1 90 ? 13.384 -4.902 -13.294 1.00 71.56 90 PRO A N 1
ATOM 708 C CA . PRO A 1 90 ? 14.306 -4.806 -14.412 1.00 71.56 90 PRO A CA 1
ATOM 709 C C . PRO A 1 90 ? 13.937 -5.872 -15.444 1.00 71.56 90 PRO A C 1
ATOM 711 O O . PRO A 1 90 ? 14.173 -7.065 -15.253 1.00 71.56 90 PRO A O 1
ATOM 714 N N . THR A 1 91 ? 13.348 -5.444 -16.559 1.00 62.16 91 THR A N 1
ATOM 715 C CA . THR A 1 91 ? 13.174 -6.327 -17.707 1.00 62.16 91 THR A CA 1
ATOM 716 C C . THR A 1 91 ? 14.540 -6.511 -18.356 1.00 62.16 91 THR A C 1
ATOM 718 O O . THR A 1 91 ? 15.079 -5.608 -18.997 1.00 62.16 91 THR A O 1
ATOM 721 N N . SER A 1 92 ? 15.171 -7.669 -18.140 1.00 55.94 92 SER A N 1
ATOM 722 C CA . SER A 1 92 ? 16.310 -8.032 -18.972 1.00 55.94 92 SER A CA 1
ATOM 723 C C . SER A 1 92 ? 15.742 -8.368 -20.344 1.00 55.94 92 SER A C 1
ATOM 725 O O . SER A 1 92 ? 15.082 -9.397 -20.502 1.00 55.94 92 SER A O 1
ATOM 727 N N . GLN A 1 93 ? 15.976 -7.515 -21.339 1.00 54.06 93 GLN A N 1
ATOM 728 C CA . GLN A 1 93 ? 15.753 -7.917 -22.721 1.00 54.06 93 GLN A CA 1
ATOM 729 C C . GLN A 1 93 ? 16.636 -9.141 -22.977 1.00 54.06 93 GLN A C 1
ATOM 731 O O . GLN A 1 93 ? 17.866 -9.049 -22.996 1.00 54.06 93 GLN A O 1
ATOM 736 N N . ALA A 1 94 ? 16.008 -10.307 -23.117 1.00 48.84 94 ALA A N 1
ATOM 737 C CA . ALA A 1 94 ? 16.654 -11.525 -23.571 1.00 48.84 94 ALA A CA 1
ATOM 738 C C . ALA A 1 94 ? 17.059 -11.323 -25.041 1.00 48.84 94 ALA A C 1
ATOM 740 O O . ALA A 1 94 ? 16.358 -11.704 -25.970 1.00 48.84 94 ALA A O 1
ATOM 741 N N . GLY A 1 95 ? 18.173 -10.623 -25.240 1.00 49.75 95 GLY A N 1
ATOM 742 C CA . GLY A 1 95 ? 18.676 -10.212 -26.540 1.00 49.75 95 GLY A CA 1
ATOM 743 C C . GLY A 1 95 ? 19.989 -9.452 -26.385 1.00 49.75 95 GLY A C 1
ATOM 744 O O . GLY A 1 95 ? 19.996 -8.234 -26.294 1.00 49.75 95 GLY A O 1
ATOM 745 N N . ARG A 1 96 ? 21.107 -10.194 -26.378 1.00 44.19 96 ARG A N 1
ATOM 746 C CA . ARG A 1 96 ? 22.507 -9.721 -26.279 1.00 44.19 96 ARG A CA 1
ATOM 747 C C . ARG A 1 96 ? 22.915 -9.071 -24.947 1.00 44.19 96 ARG A C 1
ATOM 749 O O . ARG A 1 96 ? 23.308 -7.910 -24.902 1.00 44.19 96 ARG A O 1
ATOM 756 N N . GLN A 1 97 ? 23.095 -9.890 -23.911 1.00 55.47 97 GLN A N 1
ATOM 757 C CA . GLN A 1 97 ? 24.244 -9.650 -23.031 1.00 55.47 97 GLN A CA 1
ATOM 758 C C . GLN A 1 97 ? 25.517 -9.997 -23.817 1.00 55.47 97 GLN A C 1
ATOM 760 O O . GLN A 1 97 ? 25.934 -11.154 -23.883 1.00 55.47 97 GLN A O 1
ATOM 765 N N . ARG A 1 98 ? 26.154 -9.005 -24.447 1.00 50.19 98 ARG A N 1
ATOM 766 C CA . ARG A 1 98 ? 27.579 -9.137 -24.764 1.00 50.19 98 ARG A CA 1
ATOM 767 C C . ARG A 1 98 ? 28.308 -9.068 -23.428 1.00 50.19 98 ARG A C 1
ATOM 769 O O . ARG A 1 98 ? 28.520 -7.977 -22.912 1.00 50.19 98 ARG A O 1
ATOM 776 N N . ARG A 1 99 ? 28.647 -10.225 -22.849 1.00 51.50 99 ARG A N 1
ATOM 777 C CA . ARG A 1 99 ? 29.619 -10.258 -21.751 1.00 51.50 99 ARG A CA 1
ATOM 778 C C . ARG A 1 99 ? 30.871 -9.518 -22.239 1.00 51.50 99 ARG A C 1
ATOM 780 O O . ARG A 1 99 ? 31.338 -9.841 -23.339 1.00 51.50 99 ARG A O 1
ATOM 787 N N . PRO A 1 100 ? 31.396 -8.532 -21.497 1.00 47.06 100 PRO A N 1
ATOM 788 C CA . PRO A 1 100 ? 32.714 -7.998 -21.791 1.00 47.06 100 PRO A CA 1
ATOM 789 C C . PRO A 1 100 ? 33.680 -9.182 -21.792 1.00 47.06 100 PRO A C 1
ATOM 791 O O . PRO A 1 100 ? 33.713 -9.962 -20.843 1.00 47.06 100 PRO A O 1
ATOM 794 N N . ARG A 1 101 ? 34.385 -9.386 -22.905 1.00 52.62 101 ARG A N 1
ATOM 795 C CA . ARG A 1 101 ? 35.470 -10.363 -22.968 1.00 52.62 101 ARG A CA 1
ATOM 796 C C . ARG A 1 101 ? 36.505 -9.900 -21.952 1.00 52.62 101 ARG A C 1
ATOM 798 O O . ARG A 1 101 ? 36.965 -8.771 -22.089 1.00 52.62 101 ARG A O 1
ATOM 805 N N . ASP A 1 102 ? 36.813 -10.741 -20.965 1.00 54.19 102 ASP A N 1
ATOM 806 C CA . ASP A 1 102 ? 37.861 -10.504 -19.968 1.00 54.19 102 ASP A CA 1
ATOM 807 C C . ASP A 1 102 ? 39.074 -9.841 -20.626 1.00 54.19 102 ASP A C 1
ATOM 809 O O . ASP A 1 102 ? 39.811 -10.467 -21.395 1.00 54.19 102 ASP A O 1
ATOM 813 N N . SER A 1 103 ? 39.277 -8.556 -20.343 1.00 54.16 103 SER A N 1
ATOM 814 C CA . SER A 1 103 ? 40.543 -7.896 -20.603 1.00 54.16 103 SER A CA 1
ATOM 815 C C . SER A 1 103 ? 41.509 -8.405 -19.542 1.00 54.16 103 SER A C 1
ATOM 817 O O . SER A 1 103 ? 41.599 -7.840 -18.451 1.00 54.16 103 SER A O 1
ATOM 819 N N . ARG A 1 104 ? 42.208 -9.507 -19.841 1.00 52.06 104 ARG A N 1
ATOM 820 C CA . ARG A 1 104 ? 43.425 -9.857 -19.101 1.00 52.06 104 ARG A CA 1
ATOM 821 C C . ARG A 1 104 ? 44.319 -8.610 -19.089 1.00 52.06 104 ARG A C 1
ATOM 823 O O . ARG A 1 104 ? 44.517 -8.034 -20.162 1.00 52.06 104 ARG A O 1
ATOM 830 N N . PRO A 1 105 ? 44.848 -8.178 -17.936 1.00 47.31 105 PRO A N 1
ATOM 831 C CA . PRO A 1 105 ? 45.810 -7.093 -17.930 1.00 47.31 105 PRO A CA 1
ATOM 832 C C . PRO A 1 105 ? 47.048 -7.564 -18.698 1.00 47.31 105 PRO A C 1
ATOM 834 O O . PRO A 1 105 ? 47.620 -8.612 -18.396 1.00 47.31 105 PRO A O 1
ATOM 837 N N . SER A 1 106 ? 47.429 -6.814 -19.731 1.00 56.19 106 SER A N 1
ATOM 838 C CA . SER A 1 106 ? 48.728 -6.952 -20.379 1.00 56.19 106 SER A CA 1
ATOM 839 C C . SER A 1 106 ? 49.802 -6.680 -19.329 1.00 56.19 1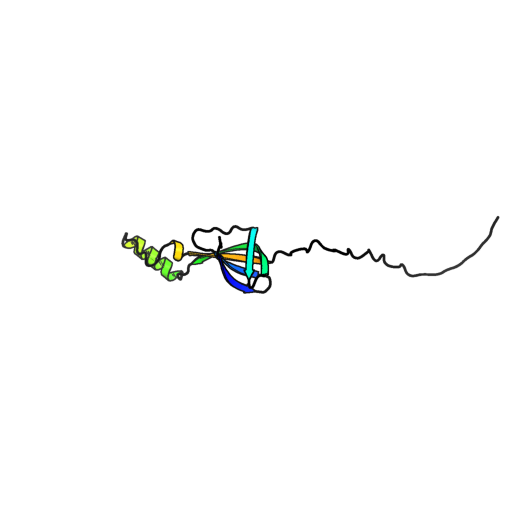06 SER A C 1
ATOM 841 O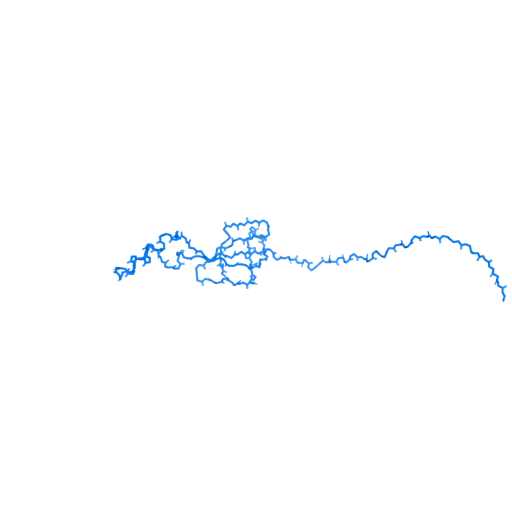 O . SER A 1 106 ? 49.930 -5.549 -18.858 1.00 56.19 106 SER A O 1
ATOM 843 N N . SER A 1 107 ? 50.542 -7.711 -18.929 1.00 50.53 107 SER A N 1
ATOM 844 C CA . SER A 1 107 ? 51.731 -7.543 -18.098 1.00 50.53 107 SER A CA 1
ATOM 845 C C . SER A 1 107 ? 52.763 -6.695 -18.854 1.00 50.53 107 SER A C 1
ATOM 847 O O . SER A 1 107 ? 52.992 -6.959 -20.039 1.00 50.53 107 SER A O 1
ATOM 849 N N . PRO A 1 108 ? 53.376 -5.689 -18.210 1.00 50.16 108 PRO A N 1
ATOM 850 C CA . PRO A 1 108 ? 54.359 -4.833 -18.850 1.00 50.16 108 PRO A CA 1
ATOM 851 C C . PRO A 1 108 ? 55.692 -5.574 -18.995 1.00 50.16 108 PRO A C 1
ATOM 853 O O . PRO A 1 108 ? 56.112 -6.313 -18.106 1.00 50.16 108 PRO A O 1
ATOM 856 N N . ASN A 1 109 ? 56.343 -5.356 -20.134 1.00 47.25 109 ASN A N 1
ATOM 857 C CA . ASN A 1 109 ? 57.718 -5.760 -20.391 1.00 47.25 109 ASN A CA 1
ATOM 858 C C . ASN A 1 109 ? 58.654 -5.230 -19.292 1.00 47.25 109 ASN A C 1
ATOM 860 O O . ASN A 1 109 ? 58.650 -4.033 -19.005 1.00 47.25 109 ASN A O 1
ATOM 864 N N . SER A 1 110 ? 59.523 -6.092 -18.771 1.00 47.16 110 SER A N 1
ATOM 865 C CA . SER A 1 110 ? 60.815 -5.684 -18.222 1.00 47.16 110 SER A CA 1
ATOM 866 C C . SER A 1 110 ? 61.883 -6.637 -18.747 1.00 47.16 110 SER A C 1
ATOM 868 O O . SER A 1 110 ? 61.858 -7.838 -18.487 1.00 47.16 110 SER A O 1
ATOM 870 N N . GLU A 1 111 ? 62.761 -6.062 -19.555 1.00 46.09 111 GLU A N 1
ATOM 871 C CA . GLU A 1 111 ? 63.933 -6.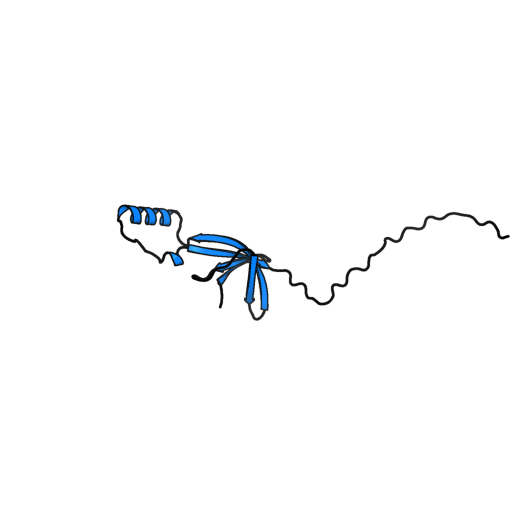637 -20.203 1.00 46.09 111 GLU A CA 1
ATOM 872 C C . GLU A 1 111 ? 64.888 -7.298 -19.193 1.00 46.09 111 GLU A C 1
ATOM 874 O O . GLU A 1 111 ? 65.002 -6.826 -18.064 1.00 46.09 111 GLU A O 1
ATOM 879 N N . THR A 1 112 ? 65.630 -8.339 -19.601 1.00 41.25 112 THR A N 1
ATOM 880 C CA . THR A 1 112 ? 67.112 -8.309 -19.717 1.00 41.25 112 THR A CA 1
ATOM 881 C C . THR A 1 112 ? 67.735 -9.690 -20.013 1.00 41.25 112 THR A C 1
ATOM 883 O O . THR A 1 112 ? 67.478 -10.674 -19.333 1.00 41.25 112 THR A O 1
ATOM 886 N N . CYS A 1 113 ? 68.582 -9.703 -21.052 1.00 34.81 113 CYS A N 1
ATOM 887 C CA . CYS A 1 113 ? 69.845 -10.444 -21.233 1.00 34.81 113 CYS A CA 1
ATOM 888 C C . CYS A 1 113 ? 69.987 -11.915 -20.786 1.00 34.81 113 CYS A C 1
ATOM 890 O O . CYS A 1 113 ? 70.189 -12.199 -19.612 1.00 34.81 113 CYS A O 1
ATOM 892 N N . SER A 1 114 ? 70.166 -12.843 -21.736 1.00 39.34 114 SER A N 1
ATOM 893 C CA . SER A 1 114 ? 71.470 -13.121 -22.390 1.00 39.34 114 SER A CA 1
ATOM 894 C C . SER A 1 114 ? 71.446 -14.447 -23.178 1.00 39.34 114 SER A C 1
ATOM 896 O O . SER A 1 114 ? 70.736 -15.373 -22.790 1.00 39.34 114 SER A O 1
ATOM 898 N N . PRO A 1 115 ? 72.234 -14.574 -24.265 1.00 60.44 115 PRO A N 1
ATOM 899 C CA . PRO A 1 115 ? 72.331 -15.785 -25.075 1.00 60.44 115 PRO A CA 1
ATOM 900 C C . PRO A 1 115 ? 73.515 -16.667 -24.639 1.00 60.44 115 PRO A C 1
ATOM 902 O O . PRO A 1 115 ? 74.596 -16.149 -24.377 1.00 60.44 115 PRO A O 1
ATOM 905 N N . ALA A 1 116 ? 73.349 -17.991 -24.630 1.00 41.59 116 ALA A N 1
ATOM 906 C CA . ALA A 1 116 ? 74.446 -18.949 -24.826 1.00 41.59 116 ALA A CA 1
ATOM 907 C C . ALA A 1 116 ? 73.866 -20.357 -25.071 1.00 41.59 116 ALA A C 1
ATOM 909 O O . ALA A 1 116 ? 73.266 -20.939 -24.179 1.00 41.59 116 ALA A O 1
ATOM 910 N N . ILE A 1 117 ? 73.816 -20.802 -26.327 1.00 43.44 117 ILE A N 1
ATOM 911 C CA . ILE A 1 117 ? 74.719 -21.786 -26.962 1.00 43.44 117 ILE A CA 1
ATOM 912 C C . ILE A 1 117 ? 74.044 -23.161 -27.090 1.00 43.44 117 ILE A C 1
ATOM 914 O O . ILE A 1 117 ? 73.647 -23.798 -26.122 1.00 43.44 117 ILE A O 1
ATOM 918 N N . SER A 1 118 ? 73.956 -23.587 -28.345 1.00 43.28 118 SER A N 1
ATOM 919 C CA . SER A 1 118 ? 73.710 -24.938 -28.836 1.00 43.28 118 SER A CA 1
ATOM 920 C C . SER A 1 118 ? 74.957 -25.821 -28.693 1.00 43.28 118 SER A C 1
ATOM 922 O O . SER A 1 118 ? 76.003 -25.449 -29.228 1.00 43.28 118 SER A O 1
ATOM 924 N N . HIS A 1 119 ? 74.838 -26.987 -28.056 1.00 45.41 119 HIS A N 1
ATOM 925 C CA . HIS A 1 119 ? 75.071 -28.310 -28.660 1.00 45.41 119 HIS A CA 1
ATOM 926 C C . HIS A 1 119 ? 74.742 -29.434 -27.677 1.00 45.41 119 HIS A C 1
ATOM 928 O O . HIS A 1 119 ? 75.083 -29.291 -26.484 1.00 45.41 119 HIS A O 1
#

pLDDT: mean 74.16, std 16.3, range [34.81, 92.44]

Sequence (119 aa):
MAKGIIIGGKVGELIARQKTGERIELGELLIAEHDGHRNLLQAYDLIFSSQLSQQNLEMIGGMTLEQDTDFEFLEPHERTYTLAISRAWPTSQAGRQRRPRDSRPSSPNSETCSPAISH